Protein AF-A0A7J2SG49-F1 (afdb_monomer_lite)

pLDDT: mean 77.67, std 12.14, range [38.41, 89.44]

Secondary structure (DSSP, 8-state):
---S---HHHHHHHHHHHHTT--SS--------HHHHHHHHHH-

Foldseek 3Di:
DPDPDDDLVNLLVVCVVCVVVDDDDDPDDDPPDPSNVVSVVVPD

Structure (mmCIF, N/CA/C/O backbone):
data_AF-A0A7J2SG49-F1
#
_entry.id   AF-A0A7J2SG49-F1
#
loop_
_atom_site.group_PDB
_atom_site.id
_atom_site.type_symbol
_atom_site.label_atom_id
_atom_site.label_alt_id
_atom_site.label_comp_id
_atom_site.label_asym_id
_atom_site.label_entity_id
_atom_site.label_seq_id
_atom_site.pdbx_PDB_ins_code
_atom_site.Cartn_x
_atom_site.Cartn_y
_atom_site.Cartn_z
_atom_site.occupancy
_atom_site.B_iso_or_equiv
_atom_site.auth_seq_id
_atom_site.auth_comp_id
_atom_site.auth_asym_id
_atom_site.auth_atom_id
_atom_site.pdbx_PDB_model_num
ATOM 1 N N . MET A 1 1 ? 0.738 8.512 -19.037 1.00 38.41 1 MET A N 1
ATOM 2 C CA . MET A 1 1 ? 2.064 7.860 -19.039 1.00 38.41 1 MET A CA 1
ATOM 3 C C . MET A 1 1 ? 2.067 6.828 -17.919 1.00 38.41 1 MET A C 1
ATOM 5 O O . MET A 1 1 ? 2.088 7.216 -16.762 1.00 38.41 1 MET A O 1
ATOM 9 N N . VAL A 1 2 ? 1.930 5.537 -18.236 1.00 42.03 2 VAL A N 1
ATOM 10 C CA . VAL A 1 2 ? 2.084 4.463 -17.239 1.00 42.03 2 VAL A CA 1
ATOM 11 C C . VAL A 1 2 ? 3.578 4.171 -17.166 1.00 42.03 2 VAL A C 1
ATOM 13 O O . VAL A 1 2 ? 4.135 3.534 -18.057 1.00 42.03 2 VAL A O 1
ATOM 16 N N . THR A 1 3 ? 4.258 4.747 -16.179 1.00 46.12 3 THR A N 1
ATOM 17 C CA . THR A 1 3 ? 5.685 4.504 -15.965 1.00 46.12 3 THR A CA 1
ATOM 18 C C . THR A 1 3 ? 5.877 3.052 -15.519 1.00 46.12 3 THR A C 1
ATOM 20 O O . THR A 1 3 ? 5.151 2.547 -14.667 1.00 46.12 3 THR A O 1
ATOM 23 N N . LYS A 1 4 ? 6.861 2.359 -16.108 1.00 56.12 4 LYS A N 1
ATOM 24 C CA . LYS A 1 4 ? 7.203 0.948 -15.815 1.00 56.12 4 LYS A CA 1
ATOM 25 C C . LYS A 1 4 ? 7.545 0.692 -14.337 1.00 56.12 4 LYS A C 1
ATOM 27 O O . LYS A 1 4 ? 7.540 -0.449 -13.893 1.00 56.12 4 LYS A O 1
ATOM 32 N N . TRP A 1 5 ? 7.832 1.760 -13.598 1.00 57.38 5 TRP A N 1
ATOM 33 C CA . TRP A 1 5 ? 8.198 1.759 -12.194 1.00 57.38 5 TRP A CA 1
ATOM 34 C C . TRP A 1 5 ? 7.245 2.701 -11.462 1.00 57.38 5 TRP A C 1
ATOM 36 O O . TRP A 1 5 ? 7.316 3.917 -11.644 1.00 57.38 5 TRP A O 1
ATOM 46 N N . ARG A 1 6 ? 6.338 2.146 -10.653 1.00 62.16 6 ARG A N 1
ATOM 47 C CA . ARG A 1 6 ? 5.705 2.924 -9.586 1.00 62.16 6 ARG A CA 1
ATOM 48 C C . ARG A 1 6 ? 6.739 3.090 -8.492 1.00 62.16 6 ARG A C 1
ATOM 50 O O . ARG A 1 6 ? 7.204 2.106 -7.921 1.00 62.16 6 ARG A O 1
ATOM 57 N N . THR A 1 7 ? 7.127 4.327 -8.235 1.00 71.94 7 THR A N 1
ATOM 58 C CA . THR A 1 7 ? 8.005 4.629 -7.110 1.00 71.94 7 THR A CA 1
ATOM 59 C C . THR A 1 7 ? 7.205 4.528 -5.811 1.00 71.94 7 THR A C 1
ATOM 61 O O . THR A 1 7 ? 5.978 4.659 -5.814 1.00 71.94 7 THR A O 1
ATOM 64 N N . SER A 1 8 ? 7.872 4.305 -4.676 1.00 74.31 8 SER A N 1
ATOM 65 C CA . 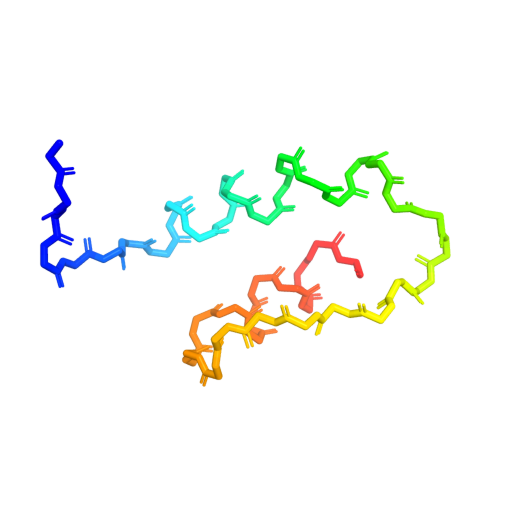SER A 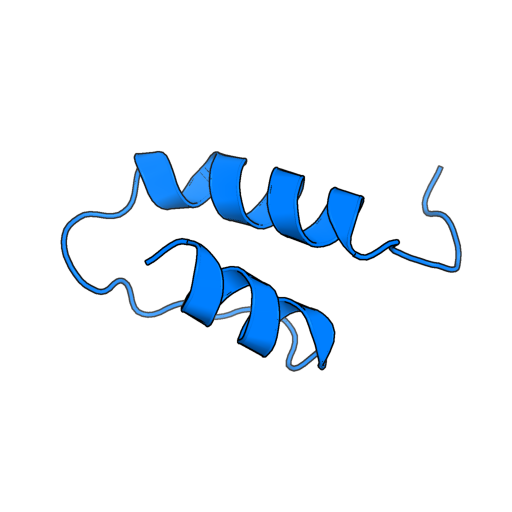1 8 ? 7.196 4.201 -3.372 1.00 74.31 8 SER A CA 1
ATOM 66 C C . SER A 1 8 ? 6.304 5.412 -3.065 1.00 74.31 8 SER A C 1
ATOM 68 O O . SER A 1 8 ? 5.302 5.271 -2.369 1.00 74.31 8 SER A O 1
ATOM 70 N N . ILE A 1 9 ? 6.618 6.590 -3.622 1.00 82.81 9 ILE A N 1
ATOM 71 C CA . ILE A 1 9 ? 5.825 7.808 -3.429 1.00 82.81 9 ILE A CA 1
ATOM 72 C C . ILE A 1 9 ? 4.523 7.810 -4.236 1.00 82.81 9 ILE A C 1
ATOM 74 O O . ILE A 1 9 ? 3.511 8.304 -3.743 1.00 82.81 9 ILE A O 1
ATOM 78 N N . ASP A 1 10 ? 4.512 7.209 -5.430 1.00 85.75 10 ASP A N 1
ATOM 79 C CA . ASP A 1 10 ? 3.294 7.060 -6.237 1.00 85.75 10 ASP A CA 1
ATOM 80 C C . ASP A 1 10 ? 2.284 6.166 -5.520 1.00 85.75 10 ASP A C 1
ATOM 82 O O . ASP A 1 10 ? 1.083 6.426 -5.521 1.00 85.75 10 ASP A O 1
ATOM 86 N N . VAL A 1 11 ? 2.792 5.122 -4.865 1.00 85.31 11 VAL A N 1
ATOM 87 C CA . VAL A 1 11 ? 1.985 4.179 -4.092 1.00 85.31 11 VAL A CA 1
ATOM 88 C C . VAL A 1 11 ? 1.402 4.858 -2.861 1.00 85.31 11 VAL A C 1
ATOM 90 O O . VAL A 1 11 ? 0.213 4.706 -2.608 1.00 85.31 11 VAL A O 1
ATOM 93 N N . ILE A 1 12 ? 2.202 5.646 -2.136 1.00 87.25 12 ILE A N 1
ATOM 94 C CA . ILE A 1 12 ? 1.722 6.442 -0.997 1.00 87.25 12 ILE A CA 1
ATOM 95 C C . ILE A 1 12 ? 0.624 7.405 -1.446 1.00 87.25 12 ILE A C 1
ATOM 97 O O . ILE A 1 12 ? -0.453 7.394 -0.864 1.00 87.25 12 ILE A O 1
ATOM 101 N N . ARG A 1 13 ? 0.863 8.191 -2.503 1.00 88.19 13 ARG A N 1
ATOM 102 C CA . ARG A 1 13 ? -0.114 9.159 -3.028 1.00 88.19 13 ARG A CA 1
ATOM 103 C C . ARG A 1 13 ? -1.414 8.497 -3.463 1.00 88.19 13 ARG A C 1
ATOM 105 O O . ARG A 1 13 ? -2.491 9.012 -3.187 1.00 88.19 13 ARG A O 1
ATOM 112 N N . PHE A 1 14 ? -1.315 7.358 -4.141 1.00 86.00 14 PHE A N 1
ATOM 113 C CA . PHE A 1 14 ? -2.489 6.599 -4.544 1.00 86.00 14 PHE A CA 1
ATOM 114 C C . PHE A 1 14 ? -3.267 6.089 -3.328 1.00 86.00 14 PHE A C 1
ATOM 116 O O . PHE A 1 14 ? -4.479 6.259 -3.271 1.00 86.00 14 PHE A O 1
ATOM 123 N N . VAL A 1 15 ? -2.577 5.503 -2.349 1.00 87.69 15 VAL A N 1
ATOM 124 C CA . VAL A 1 15 ? -3.200 4.967 -1.135 1.00 87.69 15 VAL A CA 1
ATOM 125 C C . VAL A 1 15 ? -3.871 6.066 -0.304 1.00 87.69 15 VAL A C 1
ATOM 127 O O . VAL A 1 15 ? -5.029 5.919 0.078 1.00 87.69 15 VAL A O 1
ATOM 130 N N . ASP A 1 16 ? -3.194 7.195 -0.112 1.00 88.56 16 ASP A N 1
ATOM 131 C CA . ASP A 1 16 ? -3.717 8.373 0.586 1.00 88.56 16 ASP A CA 1
ATOM 132 C C . ASP A 1 16 ? -4.982 8.930 -0.092 1.00 88.56 16 ASP A C 1
ATOM 134 O O . ASP A 1 16 ? -5.973 9.229 0.571 1.00 88.56 16 ASP A O 1
ATOM 138 N N . SER A 1 17 ? -5.003 8.956 -1.433 1.00 89.44 17 SER A N 1
ATOM 139 C CA . SER A 1 17 ? -6.124 9.515 -2.199 1.00 89.44 17 SER A CA 1
ATOM 140 C C . SER A 1 17 ? -7.470 8.823 -1.968 1.00 89.44 17 SER A C 1
ATOM 142 O O . SER A 1 17 ? -8.504 9.462 -2.149 1.00 89.44 17 SER A O 1
ATOM 144 N N . PHE A 1 18 ? -7.484 7.542 -1.574 1.00 85.81 18 PHE A N 1
ATOM 145 C CA . PHE A 1 18 ? -8.729 6.820 -1.295 1.00 85.81 18 PHE A CA 1
ATOM 146 C C . PHE A 1 18 ? -8.938 6.489 0.184 1.00 85.81 18 PHE A C 1
ATOM 148 O O . PHE A 1 18 ? -10.088 6.347 0.601 1.00 85.81 18 PHE A O 1
ATOM 155 N N . LEU A 1 19 ? -7.868 6.388 0.985 1.00 85.50 19 LEU A N 1
ATOM 156 C CA . LEU A 1 19 ? -7.973 6.089 2.418 1.00 85.50 19 LEU A CA 1
ATOM 157 C C . LEU A 1 19 ? -8.817 7.122 3.167 1.00 85.50 19 LEU A C 1
ATOM 159 O O . LEU A 1 19 ? -9.567 6.740 4.059 1.00 85.50 19 LEU A O 1
ATOM 163 N N . ILE A 1 20 ? -8.774 8.396 2.761 1.00 85.94 20 ILE A N 1
ATOM 164 C CA . ILE A 1 20 ? -9.602 9.463 3.348 1.00 85.94 20 ILE A CA 1
ATOM 165 C C . ILE A 1 20 ? -11.113 9.192 3.261 1.00 85.94 20 ILE A C 1
ATOM 167 O O . ILE A 1 20 ? -11.886 9.712 4.064 1.00 85.94 20 ILE A O 1
ATOM 171 N N . TYR A 1 21 ? -11.549 8.377 2.296 1.00 85.50 21 TYR A N 1
ATOM 172 C CA . TYR A 1 21 ? -12.955 8.010 2.113 1.00 85.50 21 TYR A CA 1
ATOM 173 C C . TYR A 1 21 ? -13.317 6.705 2.827 1.00 85.50 21 TYR A C 1
ATOM 175 O O . TYR A 1 21 ? -14.495 6.357 2.938 1.00 85.50 21 TYR A O 1
ATOM 183 N N . CYS A 1 22 ? -12.323 5.967 3.316 1.00 82.81 22 CYS A N 1
ATOM 184 C CA . CYS A 1 22 ? -12.537 4.739 4.053 1.00 82.81 22 CYS A CA 1
ATOM 185 C C . CYS A 1 22 ? -12.865 5.044 5.519 1.00 82.81 22 CYS A 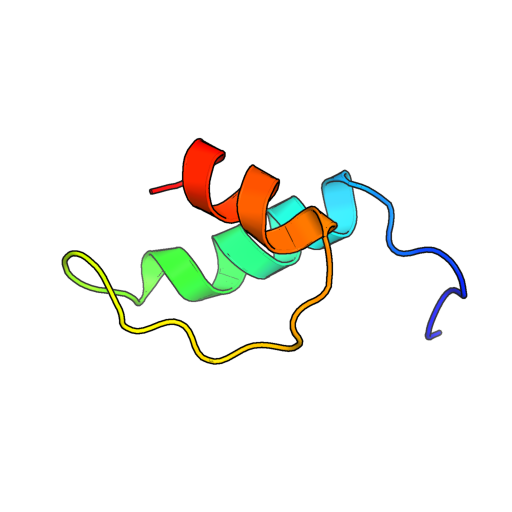C 1
ATOM 187 O O . CYS A 1 22 ? -12.169 5.796 6.192 1.00 82.81 22 CYS A O 1
ATOM 189 N N . LYS A 1 23 ? -13.926 4.423 6.042 1.00 80.31 23 LYS A N 1
ATOM 190 C CA . LYS A 1 23 ? -14.243 4.449 7.476 1.00 80.31 23 LYS A CA 1
ATOM 191 C C . LYS A 1 23 ? -13.822 3.126 8.114 1.00 80.31 23 LYS A C 1
ATOM 193 O O . LYS A 1 23 ? -14.142 2.066 7.578 1.00 80.31 23 LYS A O 1
ATOM 198 N N . ASN A 1 24 ? -13.184 3.190 9.285 1.00 81.19 24 ASN A N 1
ATOM 199 C CA . ASN A 1 24 ? -12.617 2.038 10.006 1.00 81.19 24 ASN A CA 1
ATOM 200 C C . ASN A 1 24 ? -11.513 1.327 9.201 1.00 81.19 24 ASN A C 1
ATOM 202 O O . ASN A 1 24 ? -10.766 1.984 8.488 1.00 81.19 24 ASN A O 1
ATOM 206 N N . LYS A 1 25 ? -11.394 -0.004 9.326 1.00 74.94 25 LYS A N 1
ATOM 207 C CA . LYS A 1 25 ? -10.518 -0.839 8.493 1.00 74.94 25 LYS A CA 1
ATOM 208 C C . LYS A 1 25 ? -11.272 -1.302 7.240 1.00 74.94 25 LYS A C 1
ATOM 210 O O . LYS A 1 25 ? -12.009 -2.288 7.326 1.00 74.94 25 LYS A O 1
ATOM 215 N N . PRO A 1 26 ? -11.133 -0.615 6.092 1.00 76.75 26 PRO A N 1
ATOM 216 C CA . PRO A 1 26 ? -11.767 -1.037 4.848 1.00 76.75 26 PRO A CA 1
ATOM 217 C C . PRO A 1 26 ? -11.190 -2.371 4.361 1.00 76.75 26 PRO A C 1
ATOM 219 O O . PRO A 1 26 ? -9.991 -2.638 4.471 1.00 76.75 26 PRO A O 1
ATOM 222 N N . LEU A 1 27 ? -12.032 -3.200 3.744 1.00 79.56 27 LEU A N 1
ATOM 223 C CA . LEU A 1 27 ? -11.553 -4.339 2.969 1.00 79.56 27 LEU A CA 1
ATOM 224 C C . LEU A 1 27 ? -10.973 -3.821 1.644 1.00 79.56 27 LEU A C 1
ATOM 226 O O . LEU A 1 27 ? -11.710 -3.517 0.707 1.00 79.56 27 LEU A O 1
ATOM 230 N N . ILE A 1 28 ? -9.650 -3.714 1.560 1.00 79.69 28 ILE A N 1
ATOM 231 C CA . ILE A 1 28 ? -8.970 -3.192 0.370 1.00 79.69 28 ILE A CA 1
ATOM 232 C C . ILE A 1 28 ? -8.681 -4.338 -0.603 1.00 79.69 28 ILE A C 1
ATOM 234 O O . ILE A 1 28 ? -7.877 -5.227 -0.321 1.00 79.69 28 ILE A O 1
ATOM 238 N N . LYS A 1 29 ? -9.336 -4.310 -1.769 1.00 79.56 29 LYS A N 1
ATOM 239 C CA . LYS A 1 29 ? -9.151 -5.289 -2.848 1.00 79.56 29 LYS A CA 1
ATOM 240 C C . LYS A 1 29 ? -8.404 -4.644 -4.013 1.00 79.56 29 LYS A C 1
ATOM 242 O O . LYS A 1 29 ? -9.006 -4.051 -4.899 1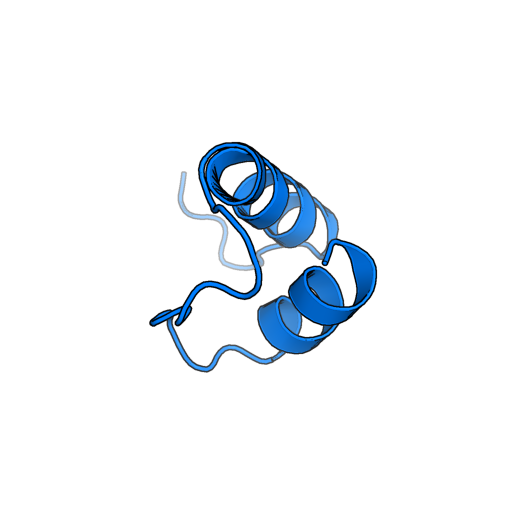.00 79.56 29 LYS A O 1
ATOM 247 N N . ILE A 1 30 ? -7.085 -4.766 -3.981 1.00 78.88 30 ILE A N 1
ATOM 248 C CA . ILE A 1 30 ? -6.159 -4.220 -4.980 1.00 78.88 30 ILE A CA 1
ATOM 249 C C . ILE A 1 30 ? -5.287 -5.333 -5.558 1.00 78.88 30 ILE A C 1
ATOM 251 O O . ILE A 1 30 ? -5.314 -6.475 -5.086 1.00 78.88 30 ILE A O 1
ATOM 255 N N . ASP A 1 31 ? -4.506 -5.007 -6.583 1.00 77.50 31 ASP A N 1
ATOM 256 C CA . ASP A 1 31 ? -3.475 -5.900 -7.084 1.00 77.50 31 ASP A CA 1
ATOM 257 C C . ASP A 1 31 ? -2.496 -6.258 -5.952 1.00 77.50 31 ASP A C 1
ATOM 259 O O . ASP A 1 31 ? -2.114 -5.408 -5.148 1.00 77.50 31 ASP A O 1
ATOM 263 N N . LYS A 1 32 ? -2.100 -7.537 -5.856 1.00 76.88 32 LYS A N 1
ATOM 264 C CA . LYS A 1 32 ? -1.225 -8.080 -4.790 1.00 76.88 32 LYS A CA 1
ATOM 265 C C . LYS A 1 32 ? 0.218 -7.560 -4.864 1.00 76.88 32 LYS A C 1
ATOM 267 O O . LYS A 1 32 ? 1.155 -8.243 -4.451 1.00 76.88 32 LYS A O 1
ATOM 272 N N . ALA A 1 33 ? 0.420 -6.385 -5.438 1.00 80.00 33 ALA A N 1
ATOM 273 C CA . ALA A 1 33 ?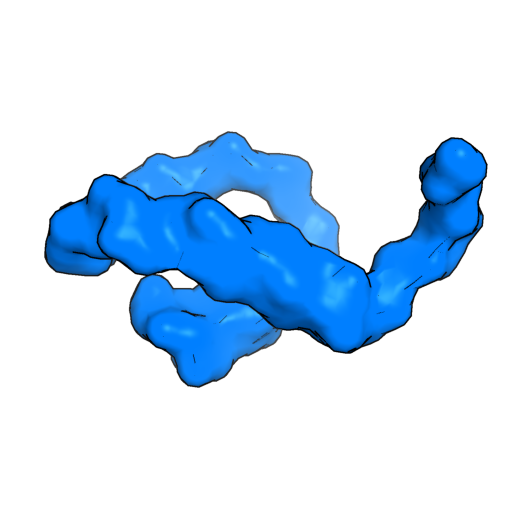 1.734 -5.842 -5.630 1.00 80.00 33 ALA A CA 1
ATOM 274 C C . ALA A 1 33 ? 2.397 -5.510 -4.279 1.00 80.00 33 ALA A C 1
ATOM 276 O O . ALA A 1 33 ? 1.735 -4.987 -3.373 1.00 80.00 33 ALA A O 1
ATOM 277 N N . PRO A 1 34 ? 3.704 -5.791 -4.119 1.00 78.94 34 PRO A N 1
ATOM 278 C CA . PRO A 1 34 ? 4.368 -5.756 -2.813 1.00 78.94 34 PRO A CA 1
ATOM 279 C C . PRO A 1 34 ? 4.320 -4.392 -2.115 1.00 78.94 34 PRO A C 1
ATOM 281 O O . PRO A 1 34 ? 4.271 -4.312 -0.888 1.00 78.94 34 PRO A O 1
ATOM 284 N N . TRP A 1 35 ? 4.320 -3.313 -2.897 1.00 79.62 35 TRP A N 1
ATOM 285 C CA . TRP A 1 35 ? 4.434 -1.944 -2.402 1.00 79.62 35 TRP A CA 1
ATOM 286 C C . TRP A 1 35 ? 3.209 -1.458 -1.623 1.00 79.62 35 TRP A C 1
ATOM 288 O O . TRP A 1 35 ? 3.354 -0.662 -0.695 1.00 79.62 35 TRP A O 1
ATOM 298 N N . TYR A 1 36 ? 2.006 -1.947 -1.939 1.00 81.62 36 TYR A N 1
ATOM 299 C CA . TYR A 1 36 ? 0.808 -1.495 -1.231 1.00 81.62 36 TYR A CA 1
ATOM 300 C C . TYR A 1 36 ? 0.744 -2.000 0.197 1.00 81.62 36 TYR A C 1
ATOM 302 O O . TYR A 1 36 ? 0.233 -1.296 1.058 1.00 81.62 36 TYR A O 1
ATOM 310 N N . ARG A 1 37 ? 1.281 -3.195 0.472 1.00 82.31 37 ARG A N 1
ATOM 311 C CA . ARG A 1 37 ? 1.288 -3.745 1.831 1.00 82.31 37 ARG A CA 1
ATOM 312 C C . ARG A 1 37 ? 2.004 -2.801 2.793 1.00 82.31 37 ARG A C 1
ATOM 314 O O . ARG A 1 37 ? 1.493 -2.532 3.874 1.00 82.31 37 ARG A O 1
ATOM 321 N N . TRP A 1 38 ? 3.156 -2.282 2.369 1.00 83.50 38 TRP A N 1
ATOM 322 C CA . TRP A 1 38 ? 3.915 -1.303 3.140 1.00 83.50 38 TRP A CA 1
ATOM 323 C C . TRP A 1 38 ? 3.175 0.038 3.256 1.00 83.50 38 TRP A C 1
ATOM 325 O O . TRP A 1 38 ? 3.062 0.574 4.355 1.00 83.50 38 TRP A O 1
ATOM 335 N N . ALA A 1 39 ? 2.625 0.564 2.155 1.00 85.94 39 ALA A N 1
ATOM 336 C CA . ALA A 1 39 ? 1.927 1.853 2.169 1.00 85.94 39 ALA A CA 1
ATOM 337 C C . ALA A 1 39 ? 0.663 1.834 3.045 1.00 85.94 39 ALA A C 1
ATOM 339 O O . ALA A 1 39 ? 0.436 2.766 3.808 1.00 85.94 39 ALA A O 1
ATOM 340 N N . LEU A 1 40 ? -0.113 0.749 2.994 1.00 85.38 40 LEU A N 1
ATOM 341 C CA . LEU A 1 40 ? -1.302 0.556 3.824 1.00 85.38 40 LEU A CA 1
ATOM 342 C C . LEU A 1 40 ? -0.955 0.445 5.308 1.00 85.38 40 LEU A C 1
ATOM 344 O O . LEU A 1 40 ? -1.569 1.117 6.123 1.00 85.38 40 LEU A O 1
ATOM 3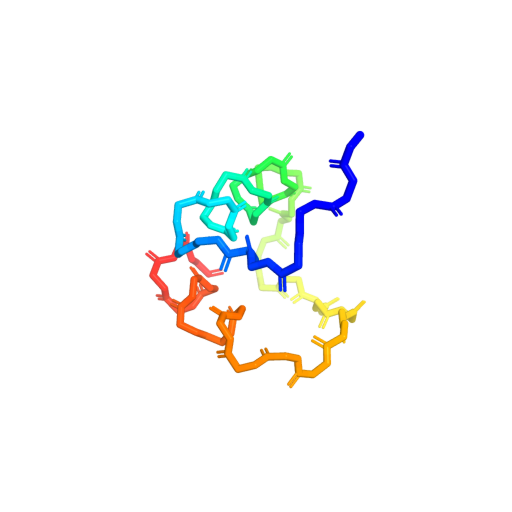48 N N . GLN A 1 41 ? 0.081 -0.324 5.662 1.00 84.81 41 GLN A N 1
ATOM 349 C CA . GLN A 1 41 ? 0.561 -0.387 7.049 1.00 84.81 41 GLN A CA 1
ATOM 350 C C . GLN A 1 41 ? 1.028 0.970 7.581 1.00 84.81 41 GLN A C 1
ATOM 352 O O . GLN A 1 41 ? 0.924 1.227 8.776 1.00 84.81 41 GLN A O 1
ATOM 357 N N . ARG A 1 42 ? 1.578 1.820 6.709 1.00 83.50 42 ARG A N 1
ATOM 358 C CA . ARG A 1 42 ? 2.064 3.147 7.087 1.00 83.50 42 ARG A CA 1
ATOM 359 C C . ARG A 1 42 ? 0.937 4.171 7.251 1.00 83.50 42 ARG A C 1
ATOM 361 O O . ARG A 1 42 ? 1.110 5.095 8.039 1.00 83.50 42 ARG A O 1
ATOM 368 N N . LEU A 1 43 ? -0.151 4.041 6.491 1.00 83.06 43 LEU A N 1
ATOM 369 C CA . LEU A 1 43 ? -1.199 5.061 6.384 1.00 83.06 43 LEU A CA 1
ATOM 370 C C . LEU A 1 43 ? -2.494 4.739 7.157 1.00 83.06 43 LEU A C 1
ATOM 372 O O . LEU A 1 43 ? -3.191 5.689 7.506 1.00 83.06 43 LEU A O 1
ATOM 376 N N . GLY A 1 44 ? -2.805 3.471 7.474 1.00 68.50 44 GLY A N 1
ATOM 377 C CA . GLY A 1 44 ? -3.934 3.123 8.362 1.00 68.50 44 GLY A CA 1
ATOM 378 C C . GLY A 1 44 ? -4.627 1.801 8.066 1.00 68.50 44 GLY A C 1
ATOM 379 O O . GLY A 1 44 ? -5.266 1.704 6.996 1.00 68.50 44 GLY A O 1
#

Sequence (44 aa):
MVTKWRTSIDVIRFVDSFLIYCKNKPLIKIDKAPWYRWALQRLG

Radius of gyration: 10.7 Å; chains: 1; bounding box: 22×18×29 Å